Protein AF-A0A3C0CIR5-F1 (afdb_monomer)

Solvent-accessible surface area (backbone atoms only — not comparable to full-atom values): 8700 Å² total; per-residue (Å²): 134,84,90,84,84,85,89,80,80,81,82,73,89,86,82,90,82,77,84,85,78,83,76,77,79,78,73,71,74,77,77,75,71,55,51,50,55,75,46,90,56,53,75,55,99,88,42,82,50,74,62,73,89,77,51,40,73,63,53,32,35,29,74,44,72,56,97,89,44,80,47,39,36,33,36,24,25,23,92,89,67,47,81,35,31,20,41,46,27,19,79,71,33,44,92,72,80,39,25,31,60,30,23,59,84,82,29,37,30,30,70,63,79,62,54,74,40,46,59,78,40,50,48,69,45,72,67,54,82,32,44,42,44,57,50,76,95,77,105

Nearest PDB structures (foldseek):
  1eg9-assembly1_A  TM=5.991E-01  e=4.076E-02  Pseudomonas putida
  2bmo-assembly1_A  TM=5.949E-01  e=4.076E-02  Comamonas sp. JS765
  7vju-assembly1_C  TM=5.005E-01  e=5.823E-02  Comamonas testosteroni KF-1
  7q06-assembly1_E  TM=4.998E-01  e=2.730E-01  Comamonas sp.
  7q05-assembly1_E  TM=4.999E-01  e=3.900E-01  Comamonas sp.

Radius of gyration: 27.77 Å; Cα contacts (8 Å, |Δi|>4): 227; chains: 1; bounding box: 102×42×44 Å

Foldseek 3Di:
DDDDDDDDDDDDDDDPPDPPPPPVPVPPPPPCVQAFAEDEADQDPQDTDDDPVPAEQAKYKYWHDDPNDIWIKIWHQDPVRDIWIFTQAAPACVVVVQGGWGHDDQWTARRPPGDIDHPVQGLPPDHDSHGGTDDPVND

Secondary structure (DSSP, 8-state):
------------SS-SSSSSSSSSTT---------PPB---EEETTEEE--GGG--SS-EEEEEEETTEEEEEEEEE-TTS-EEEEEEEETTTGGGT---EEEETTEEEETTT--EE-TTTTTTS-STTSEEE--GGG-

pLDDT: mean 81.67, std 21.92, range [34.84, 97.88]

Structure (mmCIF, N/CA/C/O backbone):
data_AF-A0A3C0CIR5-F1
#
_entry.id   AF-A0A3C0CIR5-F1
#
loop_
_atom_site.group_PDB
_atom_site.id
_atom_site.type_symbol
_atom_site.label_atom_id
_atom_site.label_alt_id
_atom_site.label_comp_id
_atom_site.label_asym_id
_atom_site.label_entity_id
_atom_site.label_seq_id
_atom_site.pdbx_PDB_ins_code
_atom_site.Cartn_x
_atom_site.Cartn_y
_atom_site.Cartn_z
_atom_site.occupancy
_atom_site.B_iso_or_equiv
_atom_site.auth_seq_id
_atom_site.auth_comp_id
_atom_site.auth_asym_id
_atom_site.auth_atom_id
_atom_site.pdbx_PDB_model_num
ATOM 1 N N . MET A 1 1 ? 82.472 9.460 21.040 1.00 37.06 1 MET A N 1
ATOM 2 C CA . MET A 1 1 ? 82.841 10.695 20.313 1.00 37.06 1 MET A CA 1
ATOM 3 C C . MET A 1 1 ? 81.700 11.713 20.406 1.00 37.06 1 MET A C 1
ATOM 5 O O . MET A 1 1 ? 80.579 11.348 20.107 1.00 37.06 1 MET A O 1
ATOM 9 N N . LYS A 1 2 ? 82.012 12.933 20.890 1.00 35.84 2 LYS A N 1
ATOM 10 C CA . LYS A 1 2 ? 81.345 14.259 20.718 1.00 35.84 2 LYS A CA 1
ATOM 11 C C . LYS A 1 2 ? 79.792 14.308 20.692 1.00 35.84 2 LYS A C 1
ATOM 13 O O . LYS A 1 2 ? 79.183 14.000 19.686 1.00 35.84 2 LYS A O 1
ATOM 18 N N . LYS A 1 3 ? 79.125 14.652 21.809 1.00 39.53 3 LYS A N 1
ATOM 19 C CA . LYS A 1 3 ? 78.699 16.015 22.260 1.00 39.53 3 LYS A CA 1
ATOM 20 C C . LYS A 1 3 ? 77.696 16.735 21.328 1.00 39.53 3 LYS A C 1
ATOM 22 O O . LYS A 1 3 ? 78.105 17.132 20.244 1.00 39.53 3 LYS A O 1
ATOM 27 N N . LYS A 1 4 ? 76.500 17.081 21.851 1.00 42.75 4 LYS A N 1
ATOM 28 C CA . LYS A 1 4 ? 75.949 18.465 22.013 1.00 42.75 4 LYS A CA 1
ATOM 29 C C . LYS A 1 4 ? 74.511 18.439 22.602 1.00 42.75 4 LYS A C 1
ATOM 31 O O . LYS A 1 4 ? 73.612 17.886 21.995 1.00 42.75 4 LYS A O 1
ATOM 36 N N . LYS A 1 5 ? 74.365 18.829 23.883 1.00 40.38 5 LYS A N 1
ATOM 37 C CA . LYS A 1 5 ? 73.587 19.989 24.415 1.00 40.38 5 LYS A CA 1
ATOM 38 C C . LYS A 1 5 ? 72.088 19.967 24.047 1.00 40.38 5 LYS A C 1
ATOM 40 O O . LYS A 1 5 ? 71.741 20.265 22.920 1.00 40.38 5 LYS A O 1
ATOM 45 N N . ARG A 1 6 ? 71.199 19.448 24.904 1.00 45.06 6 ARG A N 1
ATOM 46 C CA . ARG A 1 6 ? 70.447 20.151 25.977 1.00 45.06 6 ARG A CA 1
ATOM 47 C C . ARG A 1 6 ? 69.827 21.504 25.574 1.00 45.06 6 ARG A C 1
ATOM 49 O O . ARG A 1 6 ? 70.569 22.437 25.295 1.00 45.06 6 ARG A O 1
ATOM 56 N N . LEU A 1 7 ? 68.509 21.570 25.815 1.00 40.09 7 LEU A N 1
ATOM 57 C CA . LEU A 1 7 ? 67.740 22.695 26.371 1.00 40.09 7 LEU A CA 1
ATOM 58 C C . LEU A 1 7 ? 67.113 23.694 25.385 1.00 40.09 7 LEU A C 1
ATOM 60 O O . LEU A 1 7 ? 67.804 24.592 24.946 1.00 40.09 7 LEU A O 1
ATOM 64 N N . PHE A 1 8 ? 65.800 23.549 25.151 1.00 34.84 8 PHE A N 1
ATOM 65 C CA . PHE A 1 8 ? 64.742 24.585 25.217 1.00 34.84 8 PHE A CA 1
ATOM 66 C C . PHE A 1 8 ? 63.398 23.820 25.255 1.00 34.84 8 PHE A C 1
ATOM 68 O O . PHE A 1 8 ? 62.925 23.329 24.240 1.00 34.84 8 PHE A O 1
ATOM 75 N N . LEU A 1 9 ? 62.947 23.340 26.419 1.00 35.84 9 LEU A N 1
ATOM 76 C CA . LEU A 1 9 ? 61.876 23.970 27.208 1.00 35.84 9 LEU A CA 1
ATOM 77 C C . LEU A 1 9 ? 60.859 24.763 26.365 1.00 35.84 9 LEU A C 1
ATOM 79 O O . LEU A 1 9 ? 61.132 25.881 25.952 1.00 35.84 9 LEU A O 1
ATOM 83 N N . VAL A 1 10 ? 59.685 24.150 26.187 1.00 41.41 10 VAL A N 1
ATOM 84 C CA . VAL A 1 10 ? 58.354 24.763 26.331 1.00 41.41 10 VAL A CA 1
ATOM 85 C C . VAL A 1 10 ? 58.199 26.171 25.732 1.00 41.41 10 VAL A C 1
ATOM 87 O O . VAL A 1 10 ? 58.318 27.175 26.422 1.00 41.41 10 VAL A O 1
ATOM 90 N N . LEU A 1 11 ? 57.764 26.225 24.475 1.00 35.78 11 LEU A N 1
ATOM 91 C CA . LEU A 1 11 ? 56.529 26.943 24.150 1.00 35.78 11 LEU A CA 1
ATOM 92 C C . LEU A 1 11 ? 55.526 25.836 23.776 1.00 35.78 11 LEU A C 1
ATOM 94 O O . LEU A 1 11 ? 55.723 25.135 22.794 1.00 35.78 11 LEU A O 1
ATOM 98 N N . GLY A 1 12 ? 54.528 25.482 24.582 1.00 36.09 12 GLY A N 1
ATOM 99 C CA . GLY A 1 12 ? 53.670 26.397 25.320 1.00 36.09 12 GLY A CA 1
ATOM 100 C C . GLY A 1 12 ? 52.647 26.955 24.340 1.00 36.09 12 GLY A C 1
ATOM 101 O O . GLY A 1 12 ? 52.857 28.031 23.806 1.00 36.09 12 GLY A O 1
ATOM 102 N N . ALA A 1 13 ? 51.596 26.167 24.091 1.00 45.22 13 ALA A N 1
ATOM 103 C CA . ALA A 1 13 ? 50.320 26.595 23.526 1.00 45.22 13 ALA A CA 1
ATOM 104 C C . ALA A 1 13 ? 50.387 27.455 22.251 1.00 45.22 13 ALA A C 1
ATOM 106 O O . ALA A 1 13 ? 50.379 28.662 22.368 1.00 45.22 13 ALA A O 1
ATOM 107 N N . VAL A 1 14 ? 50.389 26.839 21.060 1.00 43.75 14 VAL A N 1
ATOM 108 C CA . VAL A 1 14 ? 49.583 27.203 19.863 1.00 43.75 14 VAL A CA 1
ATOM 109 C C . VAL A 1 14 ? 49.957 26.201 18.759 1.00 43.75 14 VAL A C 1
ATOM 111 O O . VAL A 1 14 ? 50.761 26.517 17.905 1.00 43.75 14 VAL A O 1
ATOM 114 N N . VAL A 1 15 ? 49.438 24.968 18.814 1.00 39.47 15 VAL A N 1
ATOM 115 C CA . VAL A 1 15 ? 48.882 24.210 17.661 1.00 39.47 15 VAL A CA 1
ATOM 116 C C . VAL A 1 15 ? 47.976 23.113 18.253 1.00 39.47 15 VAL A C 1
ATOM 118 O O . VAL A 1 15 ? 48.132 21.922 18.014 1.00 39.47 15 VAL A O 1
ATOM 121 N N . VAL A 1 16 ? 47.037 23.512 19.116 1.00 45.94 16 VAL A N 1
ATOM 122 C CA . VAL A 1 16 ? 45.975 22.633 19.657 1.00 45.94 16 VAL A CA 1
ATOM 123 C C . VAL A 1 16 ? 44.684 22.769 18.824 1.00 45.94 16 VAL A C 1
ATOM 125 O O . VAL A 1 16 ? 43.637 22.260 19.191 1.00 45.94 16 VAL A O 1
ATOM 128 N N . ALA A 1 17 ? 44.733 23.410 17.651 1.00 47.00 17 ALA A N 1
ATOM 129 C CA . ALA A 1 17 ? 43.525 23.795 16.912 1.00 47.00 17 ALA A CA 1
ATOM 130 C C . ALA A 1 17 ? 43.499 23.373 15.429 1.00 47.00 17 ALA A C 1
ATOM 132 O O . ALA A 1 17 ? 42.884 24.061 14.625 1.00 47.00 17 ALA A O 1
ATOM 133 N N . GLY A 1 18 ? 44.161 22.275 15.036 1.00 45.28 18 GLY A N 1
ATOM 134 C CA . GLY A 1 18 ? 44.252 21.926 13.603 1.00 45.28 18 GLY A CA 1
ATOM 135 C C . GLY A 1 18 ? 44.036 20.469 13.195 1.00 45.28 18 GLY A C 1
ATOM 136 O O . GLY A 1 18 ? 43.649 20.228 12.058 1.00 45.28 18 GLY A O 1
ATOM 137 N N . ALA A 1 19 ? 44.251 19.487 14.075 1.00 44.28 19 ALA A N 1
ATOM 138 C CA . ALA A 1 19 ? 44.340 18.081 13.648 1.00 44.28 19 ALA A CA 1
ATOM 139 C C . ALA A 1 19 ? 43.422 17.109 14.412 1.00 44.28 19 ALA A C 1
ATOM 141 O O . ALA A 1 19 ? 43.630 15.903 14.363 1.00 44.28 19 ALA A O 1
ATOM 142 N N . ALA A 1 20 ? 42.380 17.617 15.080 1.00 43.50 20 ALA A N 1
ATOM 143 C CA . ALA A 1 20 ? 41.295 16.802 15.645 1.00 43.50 20 ALA A CA 1
ATOM 144 C C . ALA A 1 20 ? 39.989 16.876 14.820 1.00 43.50 20 ALA A C 1
ATOM 146 O O . ALA A 1 20 ? 38.962 16.350 15.236 1.00 43.50 20 ALA A O 1
ATOM 147 N N . ALA A 1 21 ? 40.016 17.510 13.640 1.00 46.25 21 ALA A N 1
ATOM 148 C CA . ALA A 1 21 ? 38.837 17.722 12.791 1.00 46.25 21 ALA A CA 1
ATOM 149 C C . ALA A 1 21 ? 38.720 16.747 11.597 1.00 46.25 21 ALA A C 1
ATOM 151 O O . ALA A 1 21 ? 37.810 16.886 10.786 1.00 4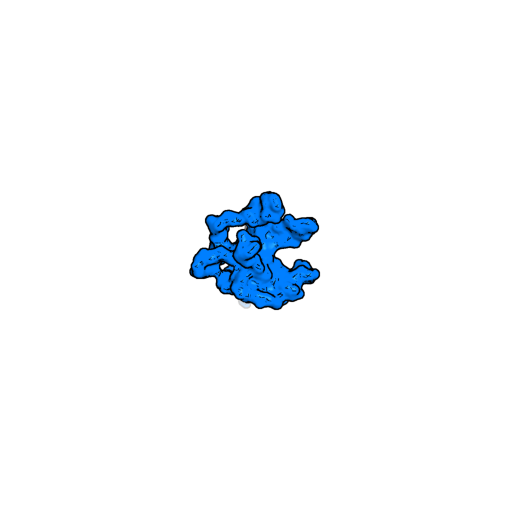6.25 21 ALA A O 1
ATOM 152 N N . ALA A 1 22 ? 39.613 15.757 11.465 1.00 46.91 22 ALA A N 1
ATOM 153 C CA . ALA A 1 22 ? 39.728 14.951 10.240 1.00 46.91 22 ALA A CA 1
ATOM 154 C C . ALA A 1 22 ? 39.210 13.499 10.326 1.00 46.91 22 ALA A C 1
ATOM 156 O O . ALA A 1 22 ? 39.298 12.777 9.338 1.00 46.91 22 ALA A O 1
ATOM 157 N N . ALA A 1 23 ? 38.636 13.050 11.451 1.00 43.69 23 ALA A N 1
ATOM 158 C CA . ALA A 1 23 ? 38.139 11.667 11.576 1.00 43.69 23 ALA A CA 1
ATOM 159 C C . ALA A 1 23 ? 36.736 11.523 12.200 1.00 43.69 23 ALA A C 1
ATOM 161 O O . ALA A 1 23 ? 36.289 10.410 12.452 1.00 43.69 23 ALA A O 1
ATOM 162 N N . VAL A 1 24 ? 35.998 12.626 12.384 1.00 42.28 24 VAL A N 1
ATOM 163 C CA . VAL A 1 24 ? 34.571 12.607 12.791 1.00 42.28 24 VAL A CA 1
ATOM 164 C C . VAL A 1 24 ? 33.634 12.672 11.565 1.00 42.28 24 VAL A C 1
ATOM 166 O O . VAL A 1 24 ? 32.426 12.823 11.684 1.00 42.28 24 VAL A O 1
ATOM 169 N N . LEU A 1 25 ? 34.167 12.506 10.347 1.00 42.56 25 LEU A N 1
ATOM 170 C CA . LEU A 1 25 ? 33.399 12.595 9.094 1.00 42.56 25 LEU A CA 1
ATOM 171 C C . LEU A 1 25 ? 32.946 11.245 8.507 1.00 42.56 25 LEU A C 1
ATOM 173 O O . LEU A 1 25 ? 32.420 11.213 7.397 1.00 42.56 25 LEU A O 1
ATOM 177 N N . LEU A 1 26 ? 33.083 10.134 9.239 1.00 51.75 26 LEU A N 1
ATOM 178 C CA . LEU A 1 26 ? 32.529 8.833 8.815 1.00 51.75 26 LEU A CA 1
ATOM 179 C C . LEU A 1 26 ? 31.143 8.526 9.401 1.00 51.75 26 LEU A C 1
ATOM 181 O O . LEU A 1 26 ? 30.523 7.531 9.037 1.00 51.75 26 LEU A O 1
ATOM 185 N N . GLY A 1 27 ? 30.593 9.417 10.224 1.00 45.12 27 GLY A N 1
ATOM 186 C CA . GLY A 1 27 ? 29.228 9.325 10.734 1.00 45.12 27 GLY A CA 1
ATOM 187 C C . GLY A 1 27 ? 28.177 9.884 9.776 1.00 45.12 27 GLY A C 1
ATOM 188 O O . GLY A 1 27 ? 27.304 10.626 10.215 1.00 45.12 27 GLY A O 1
ATOM 189 N N . ARG A 1 28 ? 28.214 9.557 8.474 1.00 49.75 28 ARG A N 1
ATOM 190 C CA . ARG A 1 28 ? 26.974 9.649 7.688 1.00 49.75 28 ARG A CA 1
ATOM 191 C C . ARG A 1 28 ? 26.082 8.525 8.192 1.00 49.75 28 ARG A C 1
ATOM 193 O O . ARG A 1 28 ? 26.183 7.395 7.719 1.00 49.75 28 ARG A O 1
ATOM 200 N N . ALA A 1 29 ? 25.230 8.842 9.163 1.00 51.22 29 ALA A N 1
ATOM 201 C CA . ALA A 1 29 ? 24.025 8.077 9.409 1.00 51.22 29 ALA A CA 1
ATOM 202 C C . ALA A 1 29 ? 23.334 7.916 8.051 1.00 51.22 29 ALA A C 1
ATOM 204 O O . ALA A 1 29 ? 22.767 8.863 7.504 1.00 51.22 29 ALA A O 1
ATOM 205 N N . ARG A 1 30 ? 23.461 6.729 7.450 1.00 49.91 30 ARG A N 1
ATOM 206 C CA . ARG A 1 30 ? 22.550 6.308 6.399 1.00 49.91 30 ARG A CA 1
ATOM 207 C C . ARG A 1 30 ? 21.219 6.145 7.107 1.00 49.91 30 ARG A C 1
ATOM 209 O O . ARG A 1 30 ? 20.909 5.073 7.615 1.00 49.91 30 ARG A O 1
ATOM 216 N N . SER A 1 31 ? 20.462 7.231 7.183 1.00 49.69 31 SER A N 1
ATOM 217 C CA . SER A 1 31 ? 19.031 7.158 7.402 1.00 49.69 31 SER A CA 1
ATOM 218 C C . SER A 1 31 ? 18.445 6.479 6.170 1.00 49.69 31 SER A C 1
ATOM 220 O O . SER A 1 31 ? 17.887 7.131 5.294 1.00 49.69 31 SER A O 1
ATOM 222 N N . SER A 1 32 ? 18.585 5.157 6.082 1.00 53.41 32 SER A N 1
ATOM 223 C CA . SER A 1 32 ? 17.648 4.342 5.324 1.00 53.41 32 SER A CA 1
ATOM 224 C C . SER A 1 32 ? 16.350 4.348 6.124 1.00 53.41 32 SER A C 1
ATOM 226 O O . SER A 1 32 ? 15.984 3.366 6.762 1.00 53.41 32 SER A O 1
ATOM 228 N N . ALA A 1 33 ? 15.670 5.495 6.142 1.00 51.84 33 ALA A N 1
ATOM 229 C CA . ALA A 1 33 ? 14.261 5.553 6.479 1.00 51.84 33 ALA A CA 1
ATOM 230 C C . ALA A 1 33 ? 13.526 4.971 5.269 1.00 51.84 33 ALA A C 1
ATOM 232 O O . ALA A 1 33 ? 13.007 5.683 4.417 1.00 51.84 33 ALA A O 1
ATOM 233 N N . ALA A 1 34 ? 13.619 3.651 5.143 1.00 62.78 34 ALA A N 1
ATOM 234 C CA . ALA A 1 34 ? 12.946 2.869 4.131 1.00 62.78 34 ALA A CA 1
ATOM 235 C C . ALA A 1 34 ? 11.447 2.938 4.468 1.00 62.78 34 ALA A C 1
ATOM 237 O O . ALA A 1 34 ? 10.967 2.267 5.378 1.00 62.78 34 ALA A O 1
ATOM 238 N N . GLY A 1 35 ? 10.740 3.872 3.841 1.00 64.56 35 GLY A N 1
ATOM 239 C CA . GLY A 1 35 ? 9.324 4.166 4.031 1.00 64.56 35 GLY A CA 1
ATOM 240 C C . GLY A 1 35 ? 8.881 5.006 2.843 1.00 64.56 35 GLY A C 1
ATOM 241 O O . GLY A 1 35 ? 9.516 6.012 2.538 1.00 64.56 35 GLY A O 1
ATOM 242 N N . GLY A 1 36 ? 7.871 4.548 2.104 1.00 78.94 36 GLY A N 1
ATOM 243 C CA . GLY A 1 36 ? 7.413 5.290 0.931 1.00 78.94 36 GLY A CA 1
ATOM 244 C C . GLY A 1 36 ? 6.746 6.607 1.311 1.00 78.94 36 GLY A C 1
ATOM 245 O O . GLY A 1 36 ? 6.472 6.847 2.489 1.00 78.94 36 GLY A O 1
ATOM 246 N N . PRO A 1 37 ? 6.483 7.476 0.323 1.00 87.31 37 PRO A N 1
ATOM 247 C CA . PRO A 1 37 ? 5.818 8.743 0.572 1.00 87.31 37 PRO A CA 1
ATOM 248 C C . PRO A 1 37 ? 4.451 8.510 1.221 1.00 87.31 37 PRO A C 1
ATOM 250 O O . PRO A 1 37 ? 3.587 7.840 0.652 1.00 87.31 37 PRO A O 1
ATOM 253 N N . VAL A 1 38 ? 4.259 9.093 2.403 1.00 88.25 38 VAL A N 1
ATOM 254 C CA . VAL A 1 38 ? 2.939 9.238 3.017 1.00 88.25 38 VAL A CA 1
ATOM 255 C C . VAL A 1 38 ? 2.276 10.455 2.383 1.00 88.25 38 VAL A C 1
ATOM 257 O O . VAL A 1 38 ? 2.869 11.535 2.338 1.00 88.25 38 VAL A O 1
ATOM 260 N N . LYS A 1 39 ? 1.068 10.279 1.857 1.00 91.88 39 LYS A N 1
ATOM 261 C CA . LYS A 1 39 ? 0.289 11.321 1.192 1.00 91.88 39 LYS A CA 1
ATOM 262 C C . LYS A 1 39 ? -1.044 11.504 1.900 1.00 91.88 39 LYS A C 1
ATOM 264 O O . LYS A 1 39 ? -1.655 10.542 2.356 1.00 91.88 39 LYS A O 1
ATOM 269 N N . SER A 1 40 ? -1.504 12.747 1.951 1.00 85.50 40 SER A N 1
ATOM 270 C CA . SER A 1 40 ? -2.872 13.049 2.360 1.00 85.50 40 SER A CA 1
ATOM 271 C C . SER A 1 40 ? -3.816 12.809 1.189 1.00 85.50 40 SER A C 1
ATOM 273 O O . SER A 1 40 ? -3.492 13.131 0.048 1.00 85.50 40 SER A O 1
ATOM 275 N N . ALA A 1 41 ? -4.988 12.268 1.482 1.00 86.00 41 ALA A N 1
ATOM 276 C CA . ALA A 1 41 ? -6.093 12.139 0.546 1.00 86.00 41 ALA A CA 1
ATOM 277 C C . ALA A 1 41 ? -7.354 12.711 1.195 1.00 86.00 41 ALA A C 1
ATOM 279 O O . ALA A 1 41 ? -7.444 12.808 2.421 1.00 86.00 41 ALA A O 1
ATOM 280 N N . GLN A 1 42 ? -8.311 13.125 0.369 1.00 86.25 42 GLN A N 1
ATOM 281 C CA . GLN A 1 42 ? -9.571 13.656 0.870 1.00 86.25 42 GLN A CA 1
ATOM 282 C C . GLN A 1 42 ? -10.403 12.500 1.425 1.00 86.25 42 GLN A C 1
ATOM 284 O O . GLN A 1 42 ? -10.645 11.527 0.712 1.00 86.25 42 GLN A O 1
ATOM 289 N N . GLN A 1 43 ? -10.871 12.625 2.667 1.00 79.88 43 GLN A N 1
ATOM 290 C CA . GLN A 1 43 ? -11.954 11.784 3.168 1.00 79.88 43 GLN A CA 1
ATOM 291 C C . GLN A 1 43 ? -13.282 12.509 2.954 1.00 79.88 43 GLN A C 1
ATOM 293 O O . GLN A 1 43 ? -13.495 13.595 3.492 1.00 79.88 43 GLN A O 1
ATOM 298 N N . ALA A 1 44 ? -14.162 11.934 2.139 1.00 79.12 44 ALA A N 1
ATOM 299 C CA . ALA A 1 44 ? -15.464 12.510 1.818 1.00 79.12 44 ALA A CA 1
ATOM 300 C C . ALA A 1 44 ? -16.544 11.457 2.043 1.00 79.12 44 ALA A C 1
ATOM 302 O O . ALA A 1 44 ? -16.509 10.402 1.427 1.00 79.12 44 ALA A O 1
ATOM 303 N N . SER A 1 45 ? -17.498 11.741 2.931 1.00 82.12 45 SER A N 1
ATOM 304 C CA . SER A 1 45 ? -18.646 10.855 3.182 1.00 82.12 45 SER A CA 1
ATOM 305 C C . SER A 1 45 ? -18.276 9.411 3.566 1.00 82.12 45 SER A C 1
ATOM 307 O O . SER A 1 45 ? -19.045 8.496 3.305 1.00 82.12 45 SER A O 1
ATOM 309 N N . GLY A 1 46 ? -17.110 9.208 4.191 1.00 84.56 46 GLY A N 1
ATOM 310 C CA . GLY A 1 46 ? -16.594 7.882 4.550 1.00 84.56 46 GLY A CA 1
ATOM 311 C C . GLY A 1 46 ? -15.624 7.284 3.528 1.00 84.56 46 GLY A C 1
ATOM 312 O O . GLY A 1 46 ? -14.882 6.374 3.881 1.00 84.56 46 GLY A O 1
ATOM 313 N N . ASP A 1 47 ? -15.527 7.834 2.321 1.00 90.25 47 ASP A N 1
ATOM 314 C CA . ASP A 1 47 ? -14.633 7.331 1.277 1.00 90.25 47 ASP A CA 1
ATOM 315 C C . ASP A 1 47 ? -13.245 7.971 1.343 1.00 90.25 47 ASP A C 1
ATOM 317 O O . ASP A 1 47 ? -13.098 9.130 1.736 1.00 90.25 47 ASP A O 1
ATOM 321 N N . LEU A 1 48 ? -12.227 7.233 0.892 1.00 93.88 48 LEU A N 1
ATOM 322 C CA . LEU A 1 48 ? -10.883 7.748 0.627 1.00 93.88 48 LEU A CA 1
ATOM 323 C C . LEU A 1 48 ? -10.745 8.104 -0.859 1.00 93.88 48 LEU A C 1
ATOM 325 O O . LEU A 1 48 ? -10.724 7.222 -1.717 1.00 93.88 48 LEU A O 1
ATOM 329 N N . VAL A 1 49 ? -10.580 9.387 -1.173 1.00 95.00 49 VAL A N 1
ATOM 330 C CA . VAL A 1 49 ? -10.461 9.866 -2.556 1.00 95.00 49 VAL A CA 1
ATOM 331 C C . VAL A 1 49 ? -8.995 10.105 -2.919 1.00 95.00 49 VAL A C 1
ATOM 333 O O . VAL A 1 49 ? -8.367 11.050 -2.441 1.00 95.00 49 VAL A O 1
ATOM 336 N N . ILE A 1 50 ? -8.460 9.269 -3.817 1.00 94.81 50 ILE A N 1
ATOM 337 C CA . ILE A 1 50 ? -7.093 9.377 -4.356 1.00 94.81 50 ILE A CA 1
ATOM 338 C C . ILE A 1 50 ? -7.156 9.771 -5.835 1.00 94.81 50 ILE A C 1
ATOM 340 O O . ILE A 1 50 ? -7.709 9.044 -6.665 1.00 94.81 50 ILE A O 1
ATOM 344 N N . GLN A 1 51 ? -6.535 10.895 -6.202 1.00 94.69 51 GLN A N 1
ATOM 345 C CA . GLN A 1 51 ? -6.454 11.300 -7.604 1.00 94.69 51 GLN A CA 1
ATOM 346 C C . GLN A 1 51 ? -5.519 10.372 -8.385 1.00 94.69 51 GLN A C 1
ATOM 348 O O . GLN A 1 51 ? -4.339 10.229 -8.068 1.00 94.69 51 GLN A O 1
ATOM 353 N N . LYS A 1 52 ? -6.018 9.773 -9.473 1.00 94.56 52 LYS A N 1
ATOM 354 C CA . LYS A 1 52 ? -5.224 8.856 -10.315 1.00 94.56 52 LYS A CA 1
ATOM 355 C C . LYS A 1 52 ? -3.949 9.501 -10.870 1.00 94.56 52 LYS A C 1
ATOM 357 O O . LYS A 1 52 ? -2.971 8.789 -11.084 1.00 94.56 52 LYS A O 1
ATOM 362 N N . SER A 1 53 ? -3.961 10.811 -11.115 1.00 94.88 53 SER A N 1
ATOM 363 C CA . SER A 1 53 ? -2.803 11.594 -11.573 1.00 94.88 53 SER A CA 1
ATOM 364 C C . SER A 1 53 ? -1.675 11.661 -10.541 1.00 94.88 53 SER A C 1
ATOM 366 O O . SER A 1 53 ? -0.518 11.809 -10.919 1.00 94.88 53 SER A O 1
ATOM 368 N N . GLU A 1 54 ? -1.984 11.503 -9.254 1.00 93.38 54 GLU A N 1
ATOM 369 C CA . GLU A 1 54 ? -1.007 11.544 -8.163 1.00 93.38 54 GLU A CA 1
ATOM 370 C C . GLU A 1 54 ? -0.379 10.170 -7.877 1.00 93.38 54 GLU A C 1
ATOM 372 O O . GLU A 1 54 ? 0.587 10.074 -7.113 1.00 93.38 54 GLU A O 1
ATOM 377 N N . VAL A 1 55 ? -0.893 9.097 -8.490 1.00 96.62 55 VAL A N 1
ATOM 378 C CA . VAL A 1 55 ? -0.360 7.737 -8.335 1.00 96.62 55 VAL A CA 1
ATOM 379 C C . VAL A 1 55 ? 0.788 7.495 -9.320 1.00 96.62 55 VAL A C 1
ATOM 381 O O . VAL A 1 55 ? 0.587 7.469 -10.542 1.00 96.62 55 VAL A O 1
ATOM 384 N N . SER A 1 56 ? 1.983 7.267 -8.772 1.00 96.69 56 SER A N 1
ATOM 385 C CA . SER A 1 56 ? 3.223 6.983 -9.505 1.00 96.69 56 SER A CA 1
ATOM 386 C C . SER A 1 56 ? 3.629 5.507 -9.410 1.00 96.69 56 SER A C 1
ATOM 388 O O . SER A 1 56 ? 2.952 4.700 -8.772 1.00 96.69 56 SER A O 1
ATOM 390 N N . SER A 1 57 ? 4.739 5.143 -10.058 1.00 96.38 57 SER A N 1
ATOM 391 C CA . SER A 1 57 ? 5.343 3.806 -9.972 1.00 96.38 57 SER A CA 1
ATOM 392 C C . SER A 1 57 ? 5.942 3.484 -8.599 1.00 96.38 57 SER A C 1
ATOM 394 O O . SER A 1 57 ? 6.158 2.317 -8.290 1.00 96.38 57 SER A O 1
ATOM 396 N N . THR A 1 58 ? 6.181 4.495 -7.759 1.00 96.12 58 THR A N 1
ATOM 397 C CA . THR A 1 58 ? 6.604 4.313 -6.367 1.00 96.12 58 THR A CA 1
ATOM 398 C C . THR A 1 58 ? 5.366 4.226 -5.470 1.00 96.12 58 THR A C 1
ATOM 400 O O . THR A 1 58 ? 4.562 5.166 -5.473 1.00 96.12 58 THR A O 1
ATOM 403 N N . PRO A 1 59 ? 5.191 3.151 -4.678 1.00 96.50 59 PRO A N 1
ATOM 404 C CA . PRO A 1 59 ? 4.049 3.037 -3.779 1.00 96.50 59 PRO A CA 1
ATOM 405 C C . PRO A 1 59 ? 3.946 4.224 -2.820 1.00 96.50 59 PRO A C 1
ATOM 407 O O . PRO A 1 59 ? 4.921 4.597 -2.170 1.00 96.50 59 PRO A O 1
ATOM 410 N N . SER A 1 60 ? 2.757 4.815 -2.740 1.00 96.56 60 SER A N 1
ATOM 411 C CA . SER A 1 60 ? 2.418 5.854 -1.764 1.00 96.56 60 SER A CA 1
ATOM 412 C C . SER A 1 60 ? 1.436 5.301 -0.741 1.00 96.56 60 SER A C 1
ATOM 414 O O . SER A 1 60 ? 0.620 4.441 -1.079 1.00 96.56 60 SER A O 1
ATOM 416 N N . PHE A 1 61 ? 1.506 5.815 0.480 1.00 97.38 61 PHE A N 1
ATOM 417 C CA . PHE A 1 61 ? 0.700 5.374 1.611 1.00 9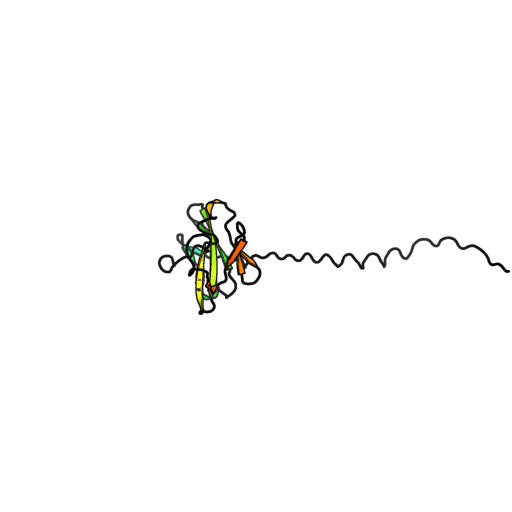7.38 61 PHE A CA 1
ATOM 418 C C . PHE A 1 61 ? -0.257 6.484 2.044 1.00 97.38 61 PHE A C 1
ATOM 420 O O . PHE A 1 61 ?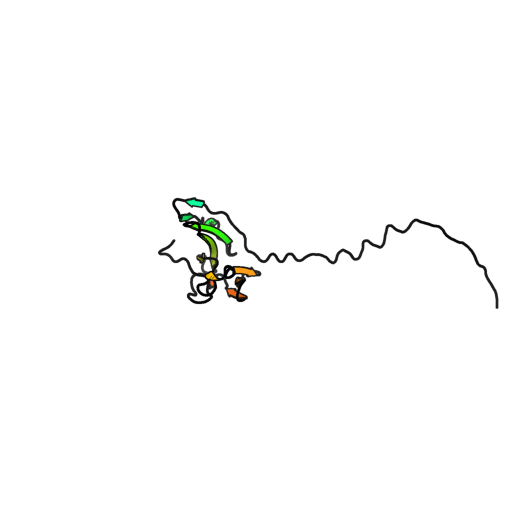 0.145 7.639 2.153 1.00 97.38 61 PHE A O 1
ATOM 427 N N . TYR A 1 62 ? -1.518 6.137 2.270 1.00 96.88 62 TYR A N 1
ATOM 428 C CA . TYR A 1 62 ? -2.602 7.066 2.560 1.00 96.88 62 TYR A CA 1
ATOM 429 C C . TYR A 1 62 ? -3.275 6.642 3.863 1.00 96.88 62 TYR A C 1
ATOM 431 O O . TYR A 1 62 ? -3.966 5.617 3.879 1.00 96.88 62 TYR A O 1
ATOM 439 N N . PRO A 1 63 ? -3.071 7.387 4.958 1.00 95.12 63 PRO A N 1
ATOM 440 C CA . PRO A 1 63 ? -3.788 7.151 6.199 1.00 95.12 63 PRO A CA 1
ATOM 441 C C . PRO A 1 63 ? -5.295 7.264 5.972 1.00 95.12 63 PRO A C 1
ATOM 443 O O . PRO A 1 63 ? -5.760 8.139 5.240 1.00 95.12 63 PRO A O 1
ATOM 446 N N . TYR A 1 64 ? -6.051 6.377 6.601 1.00 93.31 64 TYR A N 1
ATOM 447 C CA . TYR A 1 64 ? -7.502 6.339 6.512 1.00 93.31 64 TYR A CA 1
ATOM 448 C C . TYR A 1 64 ? -8.073 5.892 7.853 1.00 93.31 64 TYR A C 1
ATOM 450 O O . TYR A 1 64 ? -7.530 4.997 8.497 1.00 93.31 64 TYR A O 1
ATOM 458 N N . GLU A 1 65 ? -9.161 6.513 8.286 1.00 91.62 65 GLU A N 1
ATOM 459 C CA . GLU A 1 65 ? -9.858 6.132 9.512 1.00 91.62 65 GLU A CA 1
ATOM 460 C C . GLU A 1 65 ? -11.327 5.864 9.202 1.00 91.62 65 GLU A C 1
ATOM 462 O O . GLU A 1 65 ? -12.004 6.721 8.633 1.00 91.62 65 GLU A O 1
ATOM 467 N N . ALA A 1 66 ? -11.805 4.682 9.587 1.00 89.62 66 ALA A N 1
ATOM 468 C CA . ALA A 1 66 ? -13.205 4.283 9.491 1.00 89.62 66 ALA A CA 1
ATOM 469 C C . ALA A 1 66 ? -13.665 3.737 10.840 1.00 89.62 66 ALA A C 1
ATOM 471 O O . ALA A 1 66 ? -13.001 2.872 11.410 1.00 89.62 66 ALA A O 1
ATOM 472 N N . ASP A 1 67 ? -14.774 4.260 11.365 1.00 90.00 67 ASP A N 1
ATOM 473 C CA . ASP A 1 67 ? -15.376 3.823 12.633 1.00 90.00 67 ASP A CA 1
ATOM 474 C C . ASP A 1 67 ? -14.374 3.762 13.808 1.00 90.00 67 ASP A C 1
ATOM 476 O O . ASP A 1 67 ? -14.366 2.827 14.609 1.00 90.00 67 ASP A O 1
ATOM 480 N N . GLY A 1 68 ? -13.461 4.740 13.884 1.00 90.31 68 GLY A N 1
ATOM 481 C CA . GLY A 1 68 ? -12.393 4.798 14.893 1.00 90.31 68 GLY A CA 1
ATOM 482 C C . GLY A 1 68 ? -11.243 3.804 14.677 1.00 90.31 68 GLY A C 1
ATOM 483 O O . GLY A 1 68 ? -10.285 3.780 15.454 1.00 90.31 68 GLY A O 1
ATOM 484 N N . THR A 1 69 ? -11.296 2.994 13.618 1.00 90.31 69 THR A N 1
ATOM 485 C CA . THR A 1 69 ? -10.221 2.086 13.213 1.00 90.31 69 THR A CA 1
ATOM 486 C C . THR A 1 69 ? -9.276 2.802 12.259 1.00 90.31 69 THR A C 1
ATOM 488 O O . THR A 1 69 ? -9.632 3.136 11.129 1.00 90.31 69 THR A O 1
ATOM 491 N N . LYS A 1 70 ? -8.036 3.006 12.710 1.00 91.69 70 LYS A N 1
ATOM 492 C CA . LYS A 1 70 ? -6.965 3.577 11.891 1.00 91.69 70 LYS A CA 1
ATOM 493 C C . LYS A 1 70 ? -6.362 2.516 10.988 1.00 91.69 70 LYS A C 1
ATOM 495 O O . LYS A 1 70 ? -5.943 1.451 11.441 1.00 91.69 70 LYS A O 1
ATOM 500 N N . MET A 1 71 ? -6.285 2.843 9.714 1.00 92.88 71 MET A N 1
ATOM 501 C CA . MET A 1 71 ? -5.771 2.005 8.649 1.00 92.88 71 MET A CA 1
ATOM 502 C C . MET A 1 71 ? -4.891 2.844 7.725 1.00 92.88 71 MET A C 1
ATOM 504 O O . MET A 1 71 ? -4.787 4.064 7.841 1.00 92.88 71 MET A O 1
ATOM 508 N N . GLU A 1 72 ? -4.250 2.177 6.777 1.00 96.38 72 GLU A N 1
ATOM 509 C CA . GLU A 1 72 ? -3.493 2.842 5.731 1.00 96.38 72 GLU A CA 1
ATOM 510 C C . GLU A 1 72 ? -3.715 2.091 4.423 1.00 96.38 72 GLU A C 1
ATOM 512 O O . GLU A 1 72 ? -3.707 0.858 4.391 1.00 96.38 72 GLU A O 1
ATOM 517 N N . VAL A 1 73 ? -3.954 2.830 3.349 1.00 97.31 73 VAL A N 1
ATOM 518 C CA . VAL A 1 73 ? -4.093 2.302 1.994 1.00 97.31 73 VAL A CA 1
ATOM 519 C C . VAL A 1 73 ? -2.792 2.564 1.257 1.00 97.31 73 VAL A C 1
ATOM 521 O O . VAL A 1 73 ? -2.274 3.675 1.282 1.00 97.31 73 VAL A O 1
ATOM 524 N N . LEU A 1 74 ? -2.259 1.558 0.575 1.00 97.19 74 LEU A N 1
ATOM 525 C CA . LEU A 1 74 ? -1.167 1.738 -0.372 1.00 97.19 74 LEU A CA 1
ATOM 526 C C . LEU A 1 74 ? -1.730 1.825 -1.790 1.00 97.19 74 LEU A C 1
ATOM 528 O O . LEU A 1 74 ? -2.614 1.047 -2.158 1.00 97.19 74 LEU A O 1
ATOM 532 N N . ALA A 1 75 ? -1.202 2.749 -2.592 1.00 97.69 75 ALA A N 1
ATOM 533 C CA . ALA A 1 75 ? -1.521 2.865 -4.011 1.00 97.69 75 ALA A CA 1
ATOM 534 C C . ALA A 1 75 ? -0.248 2.961 -4.854 1.00 97.69 75 ALA A C 1
ATOM 536 O O . ALA A 1 75 ? 0.691 3.683 -4.507 1.00 97.69 75 ALA A O 1
ATOM 537 N N . VAL A 1 76 ? -0.228 2.248 -5.979 1.00 97.75 76 VAL A N 1
ATOM 538 C CA . VAL A 1 76 ? 0.908 2.211 -6.906 1.00 97.75 76 VAL A CA 1
ATOM 539 C C . VAL A 1 76 ? 0.437 2.035 -8.346 1.00 97.75 76 VAL A C 1
ATOM 541 O O . VAL A 1 76 ? -0.566 1.371 -8.612 1.00 97.75 76 VAL A O 1
ATOM 544 N N . ARG A 1 77 ? 1.167 2.620 -9.294 1.00 97.88 77 ARG A N 1
ATOM 545 C CA . ARG A 1 77 ? 1.029 2.342 -10.722 1.00 97.88 77 ARG A CA 1
ATOM 546 C C . ARG A 1 77 ? 1.934 1.177 -11.095 1.00 97.88 77 ARG A C 1
ATOM 548 O O . ARG A 1 77 ? 3.153 1.286 -11.010 1.00 97.88 77 ARG A O 1
ATOM 555 N N . ALA A 1 78 ? 1.335 0.065 -11.493 1.00 97.06 78 ALA A N 1
ATOM 556 C CA . ALA A 1 78 ? 2.076 -1.116 -11.907 1.00 97.06 78 ALA A CA 1
ATOM 557 C C . ALA A 1 78 ? 2.667 -0.961 -13.324 1.00 97.06 78 ALA A C 1
ATOM 559 O O . ALA A 1 78 ? 2.270 -0.050 -14.059 1.00 97.06 78 ALA A O 1
ATOM 560 N N . PRO A 1 79 ? 3.594 -1.850 -13.736 1.00 97.06 79 PRO A N 1
ATOM 561 C CA . PRO A 1 79 ? 4.225 -1.792 -15.060 1.00 97.06 79 PRO A CA 1
ATOM 562 C C . PRO A 1 79 ? 3.251 -1.894 -16.244 1.00 97.06 79 PRO A C 1
ATOM 564 O O . PRO A 1 79 ? 3.534 -1.369 -17.314 1.00 97.06 79 PRO A O 1
ATOM 567 N N . ASP A 1 80 ? 2.089 -2.524 -16.052 1.00 96.44 80 ASP A N 1
ATOM 568 C CA . ASP A 1 80 ? 1.002 -2.588 -17.042 1.00 96.44 80 ASP A CA 1
ATOM 569 C C . ASP A 1 80 ? 0.185 -1.281 -17.142 1.00 96.44 80 ASP A C 1
ATOM 571 O O . ASP A 1 80 ? -0.807 -1.210 -17.866 1.00 96.44 80 ASP A O 1
ATOM 575 N N . GLY A 1 81 ? 0.581 -0.241 -16.402 1.00 96.06 81 GLY A N 1
ATOM 576 C CA . GLY A 1 81 ? -0.075 1.062 -16.349 1.00 96.06 81 GLY A CA 1
ATOM 577 C C . GLY A 1 81 ? -1.286 1.120 -15.416 1.00 96.06 81 GLY A C 1
ATOM 578 O O . GLY A 1 81 ? -1.804 2.220 -15.172 1.00 96.06 81 GLY A O 1
ATOM 579 N N . SER A 1 82 ? -1.728 -0.014 -14.858 1.00 96.31 82 SER A N 1
ATOM 580 C CA . SER A 1 82 ? -2.892 -0.073 -13.978 1.00 96.31 82 SER A CA 1
ATOM 581 C C . SER A 1 82 ? -2.591 0.564 -12.619 1.00 96.31 82 SER A C 1
ATOM 583 O O . SER A 1 82 ? -1.506 0.409 -12.060 1.00 96.31 82 SER A O 1
ATOM 585 N N . VAL A 1 83 ? -3.579 1.251 -12.041 1.00 96.75 83 VAL A N 1
ATOM 586 C CA . VAL A 1 83 ? -3.520 1.683 -10.635 1.00 96.75 83 VAL A CA 1
ATOM 587 C C . VAL A 1 83 ? -3.954 0.521 -9.756 1.00 96.75 83 VAL A C 1
ATOM 589 O O . VAL A 1 83 ? -5.033 -0.040 -9.959 1.00 96.75 83 VAL A O 1
ATOM 592 N N . ARG A 1 84 ? -3.108 0.173 -8.790 1.00 97.50 84 ARG A N 1
ATOM 593 C CA . ARG A 1 84 ? -3.320 -0.933 -7.864 1.00 97.50 84 ARG A CA 1
ATOM 594 C C . ARG A 1 84 ? -3.359 -0.426 -6.445 1.00 97.50 84 ARG A C 1
ATOM 596 O O . ARG A 1 84 ? -2.564 0.439 -6.075 1.00 97.50 84 ARG A O 1
ATOM 603 N N . THR A 1 85 ? -4.285 -0.968 -5.675 1.00 97.69 85 THR A N 1
ATOM 604 C CA . THR A 1 85 ? -4.539 -0.531 -4.304 1.00 97.69 85 THR A CA 1
ATOM 605 C C . THR A 1 85 ? -4.686 -1.723 -3.386 1.00 97.69 85 THR A C 1
ATOM 607 O O . THR A 1 85 ? -5.288 -2.736 -3.745 1.00 97.69 85 THR A O 1
ATOM 610 N N . ALA A 1 86 ? -4.164 -1.590 -2.179 1.00 97.81 86 ALA A N 1
ATOM 611 C CA . ALA A 1 86 ? -4.335 -2.562 -1.114 1.00 97.81 86 ALA A CA 1
ATOM 612 C C . ALA A 1 86 ? -4.362 -1.839 0.230 1.00 97.81 86 ALA A C 1
ATOM 614 O O . ALA A 1 86 ? -3.855 -0.726 0.352 1.00 97.81 86 ALA A O 1
ATOM 615 N N . PHE A 1 87 ? -4.892 -2.477 1.261 1.00 97.06 87 PHE A N 1
ATOM 616 C CA . PHE A 1 87 ? -4.570 -2.068 2.620 1.00 97.06 87 PHE A CA 1
ATOM 617 C C . PHE A 1 87 ? -3.094 -2.355 2.900 1.00 97.06 87 PHE A C 1
ATOM 619 O O . PHE A 1 87 ? -2.540 -3.353 2.425 1.00 97.06 87 PHE A O 1
ATOM 626 N N . ASN A 1 88 ? -2.457 -1.507 3.705 1.00 97.25 88 ASN A N 1
ATOM 627 C CA . ASN A 1 88 ? -1.089 -1.691 4.174 1.00 97.25 88 ASN A CA 1
ATOM 628 C C . ASN A 1 88 ? -1.011 -2.774 5.262 1.00 97.25 88 ASN A C 1
ATOM 630 O O . ASN A 1 88 ? -0.516 -2.544 6.361 1.00 97.25 8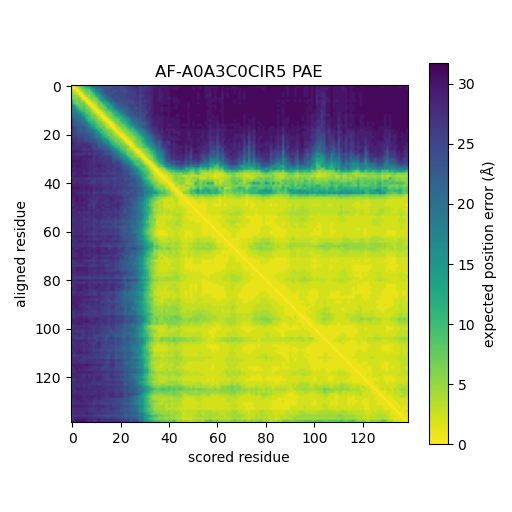8 ASN A O 1
ATOM 634 N N . THR A 1 89 ? -1.564 -3.953 4.976 1.00 96.88 89 THR A N 1
ATOM 635 C CA . THR A 1 89 ? -1.588 -5.109 5.868 1.00 96.88 89 THR A CA 1
ATOM 636 C C . THR A 1 89 ? -1.882 -6.411 5.118 1.00 96.88 89 THR A C 1
ATOM 638 O O . THR A 1 89 ? -2.204 -6.392 3.929 1.00 96.88 89 THR A O 1
ATOM 641 N N . CYS A 1 90 ? -1.786 -7.547 5.814 1.00 96.75 90 CYS A N 1
ATOM 642 C CA . CYS A 1 90 ? -2.137 -8.874 5.306 1.00 96.75 90 CYS A CA 1
ATOM 643 C C . CYS A 1 90 ? -3.084 -9.617 6.252 1.00 96.75 90 CYS A C 1
ATOM 645 O O . CYS A 1 90 ? -3.129 -9.344 7.452 1.00 96.75 90 CYS A O 1
ATOM 647 N N . GLN A 1 91 ? -3.778 -10.629 5.729 1.00 95.69 91 GLN A N 1
ATOM 648 C CA . GLN A 1 91 ? -4.751 -11.424 6.492 1.00 95.69 91 GLN A CA 1
ATOM 649 C C . GLN A 1 91 ? -4.133 -12.145 7.695 1.00 95.69 91 GLN A C 1
ATOM 651 O O . GLN A 1 91 ? -4.812 -12.392 8.684 1.00 95.69 91 GLN A O 1
ATOM 656 N N . VAL A 1 92 ? -2.846 -12.488 7.615 1.00 97.25 92 VAL A N 1
ATOM 657 C CA . VAL A 1 92 ? -2.156 -13.251 8.666 1.00 97.25 92 VAL A CA 1
ATOM 658 C C . VAL A 1 92 ? -1.683 -12.354 9.806 1.00 97.25 92 VAL A C 1
ATOM 660 O O . VAL A 1 92 ? -1.679 -12.772 10.958 1.00 97.25 92 VAL A O 1
ATOM 663 N N . CYS A 1 93 ? -1.232 -11.135 9.504 1.00 96.12 93 CYS A N 1
ATOM 664 C CA . CYS A 1 93 ? -0.529 -10.299 10.477 1.00 96.12 93 CYS A CA 1
ATOM 665 C C . CYS A 1 93 ? -1.314 -9.061 10.923 1.00 96.12 93 CYS A C 1
ATOM 667 O O . CYS A 1 93 ? -0.824 -8.379 11.823 1.00 96.12 93 CYS A O 1
ATOM 669 N N . TYR A 1 94 ? -2.479 -8.749 10.341 1.00 94.38 94 TYR A N 1
ATOM 670 C CA . TYR A 1 94 ? -3.190 -7.494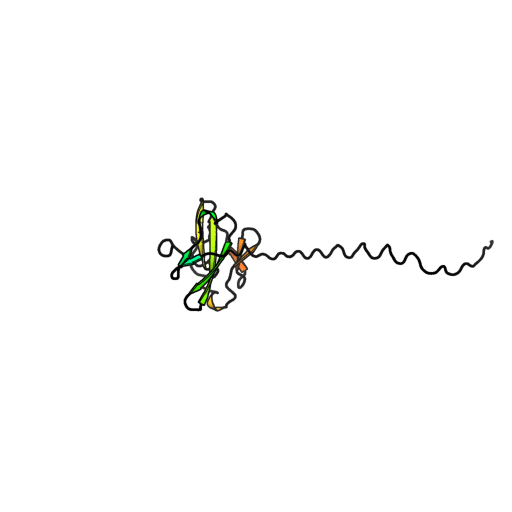 10.631 1.00 94.38 94 TYR A CA 1
ATOM 671 C C . TYR A 1 94 ? -3.469 -7.293 12.127 1.00 94.38 94 TYR A C 1
ATOM 673 O O . TYR A 1 94 ? -3.169 -6.234 12.674 1.00 94.38 94 TYR A O 1
ATOM 681 N N . SER A 1 95 ? -3.926 -8.335 12.824 1.00 93.50 95 SER A N 1
ATOM 682 C CA . SER A 1 95 ? -4.267 -8.273 14.251 1.00 93.50 95 SER A CA 1
ATOM 683 C C . SER A 1 95 ? -3.057 -8.091 15.172 1.00 93.50 95 SER A C 1
ATOM 685 O O . SER A 1 95 ? -3.221 -7.752 16.340 1.00 93.50 95 SER A O 1
ATOM 687 N N . SER A 1 96 ? -1.831 -8.274 14.667 1.00 92.81 96 SER A N 1
ATOM 688 C CA . SER A 1 96 ? -0.610 -8.089 15.462 1.00 92.81 96 SER A CA 1
ATOM 689 C C . SER A 1 96 ? -0.223 -6.622 15.668 1.00 92.81 96 SER A C 1
ATOM 691 O O . SER A 1 96 ? 0.686 -6.342 16.448 1.00 92.81 96 SER A O 1
ATOM 693 N N . GLY A 1 97 ? -0.805 -5.695 14.896 1.00 89.81 97 GLY A N 1
ATOM 694 C CA . GLY A 1 97 ? -0.366 -4.295 14.825 1.00 89.81 97 GLY A CA 1
ATOM 695 C C . GLY A 1 97 ? 1.007 -4.085 14.164 1.00 89.81 97 GLY A C 1
ATOM 696 O O . GLY A 1 97 ? 1.435 -2.950 13.980 1.00 89.81 97 GLY A O 1
ATOM 697 N N . ARG A 1 98 ? 1.709 -5.159 13.775 1.00 92.38 98 ARG A N 1
ATOM 698 C CA . ARG A 1 98 ? 3.019 -5.109 13.095 1.00 92.38 98 ARG A CA 1
ATOM 699 C C . ARG A 1 98 ? 2.953 -5.495 11.620 1.00 92.38 98 ARG A C 1
ATOM 701 O O . ARG A 1 98 ? 3.941 -5.363 10.903 1.00 92.38 98 ARG A O 1
ATOM 708 N N . GLY A 1 99 ? 1.815 -6.017 11.168 1.00 95.19 99 GLY A N 1
ATOM 709 C CA . GLY A 1 99 ? 1.597 -6.426 9.786 1.00 95.19 99 GLY A CA 1
ATOM 710 C C . GLY A 1 99 ? 1.375 -5.229 8.876 1.00 95.19 99 GLY A C 1
ATOM 711 O O . GLY A 1 99 ? 0.246 -5.015 8.466 1.00 95.19 99 GLY A O 1
ATOM 712 N N . TYR A 1 100 ? 2.424 -4.466 8.583 1.00 96.69 100 TYR A N 1
ATOM 713 C CA . TYR A 1 100 ? 2.395 -3.359 7.628 1.00 96.69 100 TYR A CA 1
ATOM 714 C C . TYR A 1 100 ? 3.647 -3.369 6.754 1.00 96.69 100 TYR A C 1
ATOM 716 O O . TYR A 1 100 ? 4.664 -3.961 7.121 1.00 96.69 100 TYR A O 1
ATOM 724 N N . TYR A 1 101 ? 3.572 -2.753 5.581 1.00 97.44 101 TYR A N 1
ATOM 725 C CA . TYR A 1 101 ? 4.647 -2.710 4.599 1.00 97.44 101 TYR A CA 1
ATOM 726 C C . TYR A 1 101 ? 5.372 -1.369 4.629 1.00 97.44 101 TYR A C 1
ATOM 728 O O . TYR A 1 101 ? 4.779 -0.312 4.845 1.00 97.44 101 TYR A O 1
ATOM 736 N N . ARG A 1 102 ? 6.676 -1.422 4.372 1.00 96.81 102 ARG A N 1
ATOM 737 C CA . ARG A 1 102 ? 7.523 -0.262 4.082 1.00 96.81 102 ARG A CA 1
ATOM 738 C C . ARG A 1 102 ? 8.311 -0.507 2.806 1.00 96.81 102 ARG A C 1
ATOM 740 O O . ARG A 1 102 ? 8.493 -1.657 2.418 1.00 96.81 102 ARG A O 1
ATOM 747 N N . LEU A 1 103 ? 8.771 0.561 2.163 1.00 96.62 103 LEU A N 1
ATOM 748 C CA . LEU A 1 103 ? 9.601 0.439 0.969 1.00 96.62 103 LEU A CA 1
ATOM 749 C C . LEU A 1 103 ? 11.052 0.158 1.322 1.00 96.62 103 LEU A C 1
ATOM 751 O O . LEU A 1 103 ? 11.619 0.849 2.154 1.00 96.62 103 LEU A O 1
ATOM 755 N N . ASP A 1 104 ? 11.643 -0.798 0.622 1.00 95.75 104 ASP A N 1
ATOM 756 C CA . ASP A 1 104 ? 13.077 -1.036 0.508 1.00 95.75 104 ASP A CA 1
ATOM 757 C C . ASP A 1 104 ? 13.417 -0.994 -0.989 1.00 95.75 104 ASP A C 1
ATOM 759 O O . ASP A 1 104 ? 13.162 -1.951 -1.730 1.00 95.75 104 ASP A O 1
ATOM 763 N N . GLY A 1 105 ? 13.851 0.179 -1.460 1.00 92.31 105 GLY A N 1
ATOM 764 C CA . GLY A 1 105 ? 13.839 0.510 -2.887 1.00 92.31 105 GLY A CA 1
ATOM 765 C C . GLY A 1 105 ? 12.410 0.478 -3.443 1.00 92.31 105 GLY A C 1
ATOM 766 O O . GLY A 1 105 ? 11.512 1.104 -2.884 1.00 92.31 105 GLY A O 1
ATOM 767 N N . ASP A 1 106 ? 12.194 -0.304 -4.500 1.00 89.56 106 ASP A N 1
ATOM 768 C CA . ASP A 1 106 ? 10.878 -0.486 -5.136 1.00 89.56 106 ASP A CA 1
ATOM 769 C C . ASP A 1 106 ? 10.079 -1.671 -4.560 1.00 89.56 106 ASP A C 1
ATOM 771 O O . ASP A 1 106 ? 9.041 -2.063 -5.097 1.00 89.56 106 ASP A O 1
ATOM 775 N N . THR A 1 107 ? 10.568 -2.281 -3.476 1.00 96.06 107 THR A N 1
ATOM 776 C CA . THR A 1 107 ? 9.959 -3.469 -2.867 1.00 96.06 107 THR A CA 1
ATOM 777 C C . THR A 1 107 ? 9.207 -3.114 -1.590 1.00 96.06 107 THR A C 1
ATOM 779 O O . THR A 1 107 ? 9.761 -2.494 -0.688 1.00 96.06 107 THR A O 1
ATOM 782 N N . LEU A 1 108 ? 7.966 -3.576 -1.46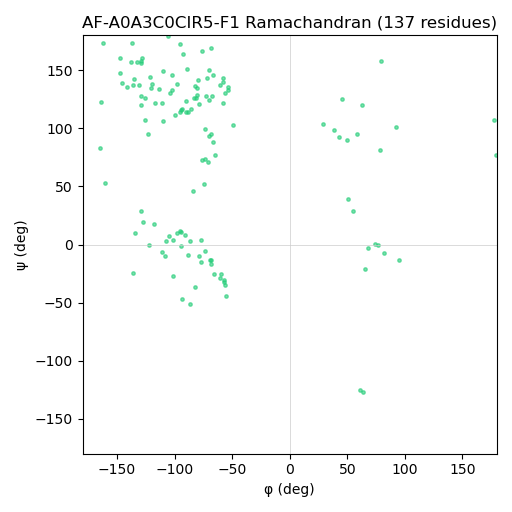7 1.00 97.69 108 LEU A N 1
ATOM 783 C CA . LEU A 1 108 ? 7.190 -3.545 -0.229 1.00 97.69 108 LEU A CA 1
ATOM 784 C C . LEU A 1 108 ? 7.637 -4.685 0.689 1.00 97.69 108 LEU A C 1
ATOM 786 O O . LEU A 1 108 ? 7.527 -5.850 0.321 1.00 97.69 108 LEU A O 1
ATOM 790 N N . VAL A 1 109 ? 8.105 -4.367 1.893 1.00 97.88 109 VAL A N 1
ATOM 791 C CA . VAL A 1 109 ? 8.601 -5.338 2.878 1.00 97.88 109 VAL A CA 1
ATOM 792 C C . VAL A 1 109 ? 7.732 -5.311 4.128 1.00 97.88 109 VAL A C 1
ATOM 794 O O . VAL A 1 109 ? 7.597 -4.270 4.775 1.00 97.88 109 VAL A O 1
ATOM 797 N N . CYS A 1 110 ? 7.151 -6.457 4.488 1.00 97.69 110 CYS A N 1
ATOM 798 C CA . CYS A 1 110 ? 6.344 -6.601 5.697 1.00 97.69 110 CYS A CA 1
ATOM 799 C C . CYS A 1 110 ? 7.215 -6.464 6.948 1.00 97.69 110 CYS A C 1
ATOM 801 O O . CYS A 1 110 ? 8.189 -7.196 7.119 1.00 97.69 110 CYS A O 1
ATOM 803 N N . GLN A 1 111 ? 6.819 -5.584 7.859 1.00 96.88 111 GLN A N 1
ATOM 804 C CA . GLN A 1 1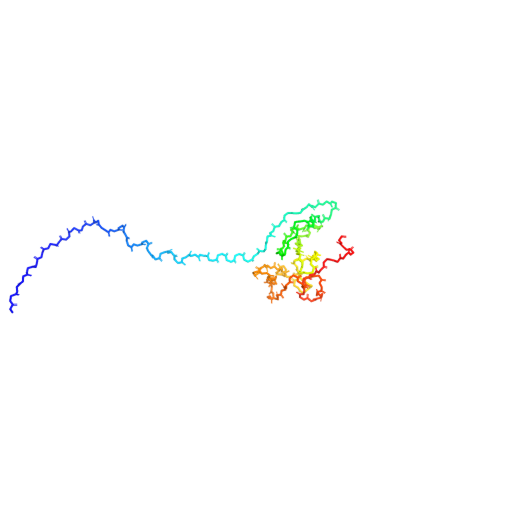11 ? 7.560 -5.298 9.084 1.00 96.88 111 GLN A CA 1
ATOM 805 C C . GLN A 1 111 ? 7.366 -6.354 10.182 1.00 96.88 111 GLN A C 1
ATOM 807 O O . GLN A 1 111 ? 8.103 -6.344 11.164 1.00 96.88 111 GLN A O 1
ATOM 812 N N . ASN A 1 112 ? 6.421 -7.289 10.025 1.00 97.44 112 ASN A N 1
ATOM 813 C CA . ASN A 1 112 ? 6.257 -8.405 10.961 1.00 97.44 112 ASN A CA 1
ATOM 814 C C . ASN A 1 112 ? 7.019 -9.666 10.530 1.00 97.44 112 ASN A C 1
ATOM 816 O O . ASN A 1 112 ? 7.671 -10.292 11.356 1.00 97.44 112 ASN A O 1
ATOM 820 N N . CYS A 1 113 ? 6.903 -10.066 9.258 1.00 96.56 113 CYS A N 1
ATOM 821 C CA . CYS A 1 113 ? 7.401 -11.364 8.778 1.00 96.56 113 CYS A CA 1
ATOM 822 C C . CYS A 1 113 ? 8.414 -11.279 7.627 1.00 96.56 113 CYS A C 1
ATOM 824 O O . CYS A 1 113 ? 8.873 -12.312 7.155 1.00 96.56 113 CYS A O 1
ATOM 826 N N . GLY A 1 114 ? 8.760 -10.077 7.153 1.00 97.12 114 GLY A N 1
ATOM 827 C CA . GLY A 1 114 ? 9.807 -9.876 6.147 1.00 97.12 114 GLY A CA 1
ATOM 828 C C . GLY A 1 114 ? 9.423 -10.213 4.703 1.00 97.12 114 GLY A C 1
ATOM 829 O O . GLY A 1 114 ? 10.249 -10.023 3.814 1.00 97.12 114 GLY A O 1
ATOM 830 N N . ASN A 1 115 ? 8.193 -10.674 4.443 1.00 97.75 115 ASN A N 1
ATOM 831 C CA . ASN A 1 115 ? 7.727 -10.951 3.081 1.00 97.75 115 ASN A CA 1
ATOM 832 C C . ASN A 1 115 ? 7.817 -9.714 2.184 1.00 97.75 115 ASN A C 1
ATOM 834 O O . ASN A 1 115 ? 7.566 -8.591 2.631 1.00 97.75 115 ASN A O 1
ATOM 838 N N . ARG A 1 116 ? 8.170 -9.951 0.920 1.00 97.62 116 ARG A N 1
ATOM 839 C CA . ARG A 1 116 ? 8.560 -8.929 -0.049 1.00 97.62 116 ARG A CA 1
ATOM 840 C C . ARG A 1 116 ? 7.628 -8.958 -1.250 1.00 97.62 116 ARG A C 1
ATOM 842 O O . ARG A 1 116 ? 7.358 -10.038 -1.767 1.00 97.62 116 ARG A O 1
ATOM 849 N N . PHE A 1 117 ? 7.181 -7.785 -1.688 1.00 97.75 117 PHE A N 1
ATOM 850 C CA . PHE A 1 117 ? 6.243 -7.648 -2.794 1.00 97.75 117 PHE A CA 1
ATOM 851 C C . PHE A 1 117 ? 6.640 -6.529 -3.747 1.00 97.75 117 PHE A C 1
ATOM 853 O O . PHE A 1 117 ? 7.009 -5.434 -3.323 1.00 97.75 117 PHE A O 1
ATOM 860 N N . THR A 1 118 ? 6.523 -6.789 -5.040 1.00 96.44 118 THR A N 1
ATOM 861 C CA . THR A 1 118 ? 6.668 -5.786 -6.097 1.00 96.44 118 THR A CA 1
ATOM 862 C C . THR A 1 118 ? 5.309 -5.181 -6.462 1.00 96.44 118 THR A C 1
ATOM 864 O O . THR A 1 118 ? 4.246 -5.721 -6.136 1.00 96.44 118 THR A O 1
ATOM 867 N N . ALA A 1 119 ? 5.316 -4.043 -7.162 1.00 94.38 119 AL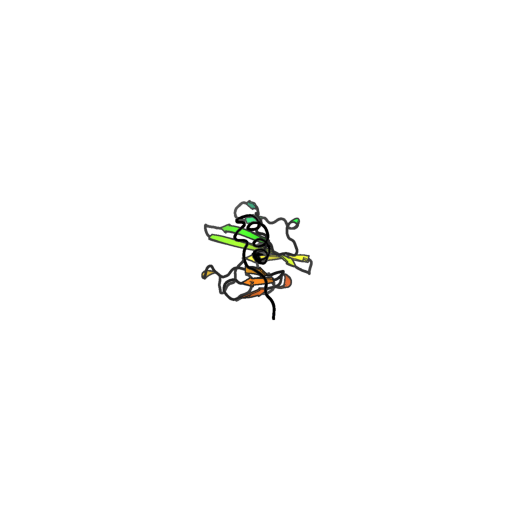A A N 1
ATOM 868 C CA . ALA A 1 119 ? 4.089 -3.362 -7.585 1.00 94.38 119 ALA A CA 1
ATOM 869 C C . ALA A 1 119 ? 3.167 -4.252 -8.447 1.00 94.38 119 ALA A C 1
ATOM 871 O O . ALA A 1 119 ? 1.942 -4.154 -8.355 1.00 94.38 119 ALA A O 1
ATOM 872 N N . ASP A 1 120 ? 3.734 -5.160 -9.248 1.00 95.44 120 ASP A N 1
ATOM 873 C CA . ASP A 1 120 ? 2.994 -6.105 -10.088 1.00 95.44 120 ASP A CA 1
ATOM 874 C C . ASP A 1 120 ? 2.326 -7.260 -9.301 1.00 95.44 120 ASP A C 1
ATOM 876 O O . ASP A 1 120 ? 1.520 -8.009 -9.865 1.00 95.44 120 ASP A O 1
ATOM 880 N N . GLN A 1 121 ? 2.563 -7.363 -7.993 1.00 96.56 121 GLN A N 1
ATOM 881 C CA . GLN A 1 121 ? 1.928 -8.364 -7.129 1.00 96.56 121 GLN A CA 1
ATOM 882 C C . GLN A 1 121 ? 0.771 -7.789 -6.306 1.00 96.56 121 GLN A C 1
ATOM 884 O O . GLN A 1 121 ? -0.174 -8.518 -5.993 1.00 96.56 121 GLN A O 1
ATOM 889 N N . VAL A 1 122 ? 0.803 -6.483 -6.017 1.00 97.06 122 VAL A N 1
ATOM 890 C CA . VAL A 1 122 ? -0.269 -5.763 -5.309 1.00 97.06 122 VAL A CA 1
ATOM 891 C C . VAL A 1 122 ? -1.610 -5.999 -6.011 1.00 97.06 122 VAL A C 1
ATOM 893 O O . VAL A 1 122 ? -1.676 -5.945 -7.239 1.00 97.06 122 VAL A O 1
ATOM 896 N N . GLU A 1 123 ? -2.671 -6.281 -5.242 1.00 96.25 123 GLU A N 1
ATOM 897 C CA . GLU A 1 123 ? -4.055 -6.555 -5.696 1.00 96.25 123 GLU A CA 1
ATOM 898 C C . GLU A 1 123 ? -4.251 -7.846 -6.531 1.00 96.25 123 GLU A C 1
ATOM 900 O O . GLU A 1 123 ? -5.362 -8.387 -6.608 1.00 96.25 123 GLU A O 1
ATOM 905 N N . ARG A 1 124 ? -3.180 -8.377 -7.133 1.00 94.12 124 ARG A N 1
ATOM 906 C CA . ARG A 1 124 ? -3.191 -9.585 -7.971 1.00 94.12 124 ARG A CA 1
ATOM 907 C C . ARG A 1 124 ? -3.027 -10.851 -7.145 1.00 94.12 124 ARG A C 1
ATOM 909 O O . ARG A 1 124 ? -3.831 -11.770 -7.292 1.00 94.12 124 ARG A O 1
ATOM 916 N N . GLN A 1 125 ? -2.005 -10.901 -6.292 1.00 91.12 125 GLN A N 1
ATOM 917 C CA . GLN A 1 125 ? -1.799 -12.018 -5.373 1.00 91.12 125 GLN A CA 1
ATOM 918 C C . GLN A 1 125 ? -2.676 -11.827 -4.137 1.00 91.12 125 GLN A C 1
ATOM 920 O O . GLN A 1 125 ? -2.805 -10.719 -3.618 1.00 91.12 125 GLN A O 1
ATOM 925 N N . ARG A 1 126 ? -3.331 -12.901 -3.693 1.00 90.56 126 ARG A N 1
ATOM 926 C CA . ARG A 1 126 ? -4.378 -12.842 -2.667 1.00 90.56 126 ARG A CA 1
ATOM 927 C C . ARG A 1 126 ? -4.172 -13.905 -1.610 1.00 90.56 126 ARG A C 1
ATOM 929 O O . ARG A 1 126 ? -3.561 -14.939 -1.861 1.00 90.56 126 ARG A O 1
ATOM 936 N N . GLY A 1 127 ? -4.744 -13.645 -0.442 1.00 93.44 127 GLY A N 1
ATOM 937 C CA . GLY A 1 127 ? -4.728 -14.575 0.676 1.00 93.44 127 GLY A CA 1
ATOM 938 C C . GLY A 1 127 ? -3.409 -14.573 1.444 1.00 93.44 127 GLY A C 1
ATOM 939 O O . GLY A 1 127 ? -2.358 -14.183 0.929 1.00 93.44 127 GLY A O 1
ATOM 940 N N . GLY A 1 128 ? -3.463 -15.016 2.697 1.00 95.25 128 GLY A N 1
ATOM 941 C CA . GLY A 1 128 ? -2.269 -15.226 3.509 1.00 95.25 128 GLY A CA 1
ATOM 942 C C . GLY A 1 128 ? -1.491 -13.932 3.773 1.00 95.25 128 GLY A C 1
ATOM 943 O O . GLY A 1 128 ? -2.040 -12.945 4.266 1.00 95.25 128 GLY A O 1
ATOM 944 N N . CYS A 1 129 ? -0.194 -13.949 3.465 1.00 95.50 129 CYS A N 1
ATOM 945 C CA . CYS A 1 129 ? 0.720 -12.840 3.745 1.00 95.50 129 CYS A CA 1
ATOM 946 C C . CYS A 1 129 ? 0.774 -11.752 2.658 1.00 95.50 129 CYS A C 1
ATOM 948 O O . CYS A 1 129 ? 1.572 -10.820 2.788 1.00 95.50 129 CYS A O 1
ATOM 950 N N . ASN A 1 130 ? -0.037 -11.864 1.604 1.00 96.38 130 ASN A N 1
ATOM 951 C CA . ASN A 1 130 ? -0.124 -10.857 0.547 1.00 96.38 130 ASN A CA 1
ATOM 952 C C . ASN A 1 130 ? -0.805 -9.571 1.052 1.00 96.38 130 ASN A C 1
ATOM 954 O O . ASN A 1 130 ? -1.699 -9.671 1.904 1.00 96.38 130 ASN A O 1
ATOM 958 N N . PRO A 1 131 ? -0.453 -8.389 0.505 1.00 96.62 131 PRO A N 1
ATOM 959 C CA . PRO A 1 131 ? -1.216 -7.172 0.754 1.00 96.62 131 PRO A CA 1
ATOM 960 C C . PRO A 1 131 ? -2.698 -7.383 0.425 1.00 96.62 131 PRO A C 1
ATOM 962 O O . PRO A 1 131 ? -3.029 -7.931 -0.632 1.00 96.62 131 PRO A O 1
ATOM 965 N N . VAL A 1 132 ? -3.602 -6.963 1.311 1.00 97.00 132 VAL A N 1
ATOM 966 C CA . VAL A 1 132 ? -5.048 -7.142 1.095 1.00 97.00 132 VAL A CA 1
ATOM 967 C C . VAL A 1 132 ? -5.531 -6.169 0.021 1.00 97.00 132 VAL A C 1
ATOM 969 O O . VAL A 1 132 ? -5.745 -4.992 0.295 1.00 97.00 132 VAL A O 1
ATOM 972 N N . GLY A 1 133 ? -5.680 -6.658 -1.211 1.00 97.00 133 GLY A N 1
ATOM 973 C CA . GLY A 1 133 ? -6.114 -5.856 -2.356 1.00 97.00 133 GLY A CA 1
ATOM 974 C C . GLY A 1 133 ? -7.505 -5.240 -2.184 1.00 97.00 133 GLY A C 1
ATOM 975 O O . GLY A 1 133 ? -8.433 -5.923 -1.760 1.00 97.00 133 GLY A O 1
ATOM 976 N N . ILE A 1 134 ? -7.642 -3.974 -2.582 1.00 96.06 134 ILE A N 1
ATOM 977 C CA . ILE A 1 134 ? -8.928 -3.282 -2.732 1.00 96.06 134 ILE A CA 1
ATOM 978 C C . ILE A 1 134 ? -9.327 -3.427 -4.197 1.00 96.06 134 ILE A C 1
ATOM 980 O O . ILE A 1 134 ? -8.608 -2.977 -5.090 1.00 96.06 134 ILE A O 1
ATOM 984 N N . THR A 1 135 ? -10.425 -4.123 -4.445 1.00 93.00 135 THR A N 1
ATOM 985 C CA . THR A 1 135 ? -10.862 -4.553 -5.776 1.00 93.00 135 THR A CA 1
ATOM 986 C C . THR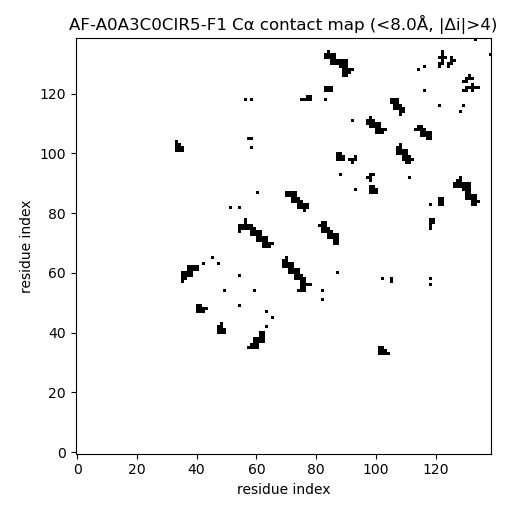 A 1 135 ? -11.867 -3.587 -6.392 1.00 93.00 135 THR A C 1
ATOM 988 O O . THR A 1 135 ? -12.279 -2.623 -5.758 1.00 93.00 135 THR A O 1
ATOM 991 N N . ARG A 1 136 ? -12.223 -3.795 -7.667 1.00 92.06 136 ARG A N 1
ATOM 992 C CA . ARG A 1 136 ? -13.061 -2.866 -8.449 1.00 92.06 136 ARG A CA 1
ATOM 993 C C . ARG A 1 136 ? -14.409 -2.575 -7.786 1.00 92.06 136 ARG A C 1
ATOM 995 O O . ARG A 1 136 ? -14.907 -1.472 -7.922 1.00 92.06 136 ARG A O 1
ATOM 1002 N N . GLU A 1 137 ? -14.987 -3.551 -7.107 1.00 92.25 137 GLU A N 1
ATOM 1003 C CA . GLU A 1 137 ? -16.247 -3.431 -6.377 1.00 92.25 137 GLU A CA 1
ATOM 1004 C C . GLU A 1 137 ? -16.164 -2.527 -5.132 1.00 92.25 137 GLU A C 1
ATOM 1006 O O . GLU A 1 137 ? -17.202 -2.138 -4.609 1.00 92.25 137 GLU A O 1
ATOM 1011 N N . TYR A 1 138 ? -14.953 -2.176 -4.687 1.00 90.19 138 TYR A N 1
ATOM 1012 C CA . TYR A 1 138 ? -14.679 -1.286 -3.553 1.00 90.19 138 TYR A CA 1
ATOM 1013 C C . TYR A 1 138 ? -13.913 -0.012 -3.975 1.00 90.19 138 TYR A C 1
ATOM 1015 O O . TYR A 1 138 ? -13.279 0.622 -3.133 1.00 90.19 138 TYR A O 1
ATOM 1023 N N . LYS A 1 139 ? -13.901 0.320 -5.275 1.00 87.12 139 LYS A N 1
ATOM 1024 C CA . LYS A 1 139 ? -13.187 1.465 -5.872 1.00 87.12 139 LYS A CA 1
ATOM 1025 C C . LYS A 1 139 ? -14.130 2.458 -6.534 1.00 87.12 139 LYS A C 1
ATOM 1027 O O . LYS A 1 139 ? -15.177 2.018 -7.054 1.00 87.12 139 LYS A O 1
#

Sequence (139 aa):
MKKKKRLFLVLGAVVVAGAAAAAVLLGRARSSAAGGPVKSAQQASGDLVIQKSEVSSTPSFYPYEADGTKMEVLAVRAPDGSVRTAFNTCQVCYSSGRGYYRLDGDTLVCQNCGNRFTADQVERQRGGCNPVGITREYK

Mean predicted aligned error: 12.29 Å